Protein AF-A0A919ZW89-F1 (afdb_monomer)

pLDDT: mean 78.16, std 10.76, range [47.25, 92.56]

Solvent-accessible surface area (backbone atoms only — not comparable to full-atom values): 5852 Å² total; per-residue (Å²): 118,66,69,66,60,56,45,70,38,69,70,51,42,50,52,51,55,53,50,66,70,65,80,61,87,81,86,68,59,61,69,46,46,54,51,54,68,72,46,91,78,52,88,92,51,86,82,62,80,86,86,73,82,52,93,83,75,58,83,45,87,50,90,54,90,80,81,77,90,62,61,84,45,94,84,54,76,84,69,86,72,76,56,61,87

Mean predicted aligned error: 7.03 Å

Foldseek 3Di:
DVVLVVCPPPVNVVVVLVVLVPPDDDDAADVRVQSVLVDPSHPPSPPPDHDDQDPVNDWFQDADDDDDPDCPPPPRVPDDDGHTD

Radius of gyration: 15.3 Å; Cα contacts (8 Å, |Δi|>4): 40; chains: 1; bounding box: 31×29×38 Å

Secondary structure (DSSP, 8-state):
-HHHHHHTSHHHHHHHHHHHHTT------THHHHHHHH-TTSTT-TTPPP-PPPTTSS--B-------S-TTSTT-TT-----B-

Structure (mmCIF, N/CA/C/O backbone):
data_AF-A0A919ZW89-F1
#
_entry.id   AF-A0A919ZW89-F1
#
loop_
_atom_site.group_PDB
_atom_site.id
_atom_site.type_symbol
_atom_site.label_atom_id
_atom_site.label_alt_id
_atom_site.label_comp_id
_atom_site.label_asym_id
_atom_site.label_entity_id
_atom_site.label_seq_id
_atom_site.pdbx_PDB_ins_code
_atom_site.Cartn_x
_atom_site.Cartn_y
_atom_site.Cartn_z
_atom_site.occupancy
_atom_site.B_iso_or_equiv
_atom_site.auth_seq_id
_atom_site.auth_comp_id
_atom_site.auth_asym_id
_atom_site.auth_atom_id
_atom_site.pdbx_PDB_model_num
ATOM 1 N N . MET A 1 1 ? 13.762 -4.124 0.440 1.00 47.25 1 MET A N 1
ATOM 2 C CA . MET A 1 1 ? 13.158 -5.378 0.950 1.00 47.25 1 MET A CA 1
ATOM 3 C C . MET A 1 1 ? 13.374 -5.612 2.451 1.00 47.25 1 MET A C 1
ATOM 5 O O . MET A 1 1 ? 12.710 -6.472 3.010 1.00 47.25 1 MET A O 1
ATOM 9 N N . GLU A 1 2 ? 14.202 -4.827 3.150 1.00 55.88 2 GLU A N 1
ATOM 10 C CA . GLU A 1 2 ? 14.416 -4.978 4.605 1.00 55.88 2 GLU A CA 1
ATOM 11 C C . GLU A 1 2 ? 13.163 -4.701 5.460 1.00 55.88 2 GLU A C 1
ATOM 13 O O . GLU A 1 2 ? 12.931 -5.363 6.470 1.00 55.88 2 GLU A O 1
ATOM 18 N N . TRP A 1 3 ? 12.300 -3.779 5.024 1.00 57.00 3 TRP A N 1
ATOM 19 C CA . TRP A 1 3 ? 11.069 -3.414 5.738 1.00 57.00 3 TRP A CA 1
ATOM 20 C C . TRP A 1 3 ? 10.058 -4.565 5.865 1.00 57.00 3 TRP A C 1
ATOM 22 O O . TRP A 1 3 ? 9.401 -4.696 6.898 1.00 57.00 3 TRP A O 1
ATOM 32 N N . GLN A 1 4 ? 9.957 -5.435 4.852 1.00 61.31 4 GLN A N 1
ATOM 33 C CA . GLN A 1 4 ? 9.098 -6.625 4.920 1.00 61.31 4 GLN A CA 1
ATOM 34 C C . GLN A 1 4 ? 9.586 -7.597 6.000 1.00 61.31 4 GLN A C 1
ATOM 36 O O . GLN A 1 4 ? 8.776 -8.130 6.752 1.00 61.31 4 GLN A O 1
ATOM 41 N N . ILE A 1 5 ? 10.903 -7.765 6.134 1.00 63.94 5 ILE A N 1
ATOM 42 C CA . ILE A 1 5 ? 11.519 -8.663 7.119 1.00 63.94 5 ILE A CA 1
ATOM 43 C C . ILE A 1 5 ? 11.266 -8.149 8.545 1.00 63.94 5 ILE A C 1
ATOM 45 O O . ILE A 1 5 ? 10.854 -8.916 9.415 1.00 63.94 5 ILE A O 1
ATOM 49 N N . GLN A 1 6 ? 11.419 -6.842 8.785 1.00 72.88 6 GLN A N 1
ATOM 50 C CA . GLN A 1 6 ? 11.160 -6.245 10.103 1.00 72.88 6 GLN A CA 1
ATOM 51 C C . GLN A 1 6 ? 9.700 -6.380 10.555 1.00 72.88 6 GLN A C 1
ATOM 53 O O . GLN A 1 6 ? 9.429 -6.482 11.753 1.00 72.88 6 GLN A O 1
ATOM 58 N N . PHE A 1 7 ? 8.747 -6.414 9.622 1.00 77.44 7 PHE A N 1
ATOM 59 C CA . PHE A 1 7 ? 7.335 -6.571 9.962 1.00 77.44 7 PHE A CA 1
ATOM 60 C C . PHE A 1 7 ? 7.010 -7.929 10.597 1.00 77.44 7 PHE A C 1
ATOM 62 O O . PHE A 1 7 ? 6.118 -8.013 11.445 1.00 77.44 7 PHE A O 1
ATOM 69 N N . TYR A 1 8 ? 7.745 -8.986 10.237 1.00 80.56 8 TYR A N 1
ATOM 70 C CA . TYR A 1 8 ? 7.536 -10.319 10.806 1.00 80.56 8 TYR A CA 1
ATOM 71 C C . TYR A 1 8 ? 7.984 -10.431 12.267 1.00 80.56 8 TYR A C 1
ATOM 73 O O . TYR A 1 8 ? 7.617 -11.393 12.944 1.00 80.56 8 TYR A O 1
ATOM 81 N N . LEU A 1 9 ? 8.681 -9.422 12.805 1.00 88.25 9 LEU A N 1
ATOM 82 C CA . LEU A 1 9 ? 8.952 -9.342 14.235 1.00 88.25 9 LEU A CA 1
ATOM 83 C C . LEU A 1 9 ? 7.625 -9.250 15.016 1.00 88.25 9 LEU A C 1
ATOM 85 O O . LEU A 1 9 ? 6.859 -8.296 14.822 1.00 88.25 9 LEU A O 1
ATOM 89 N N . PRO A 1 10 ? 7.353 -10.168 15.968 1.00 88.00 10 PRO A N 1
ATOM 90 C CA . PRO A 1 10 ? 6.069 -10.227 16.673 1.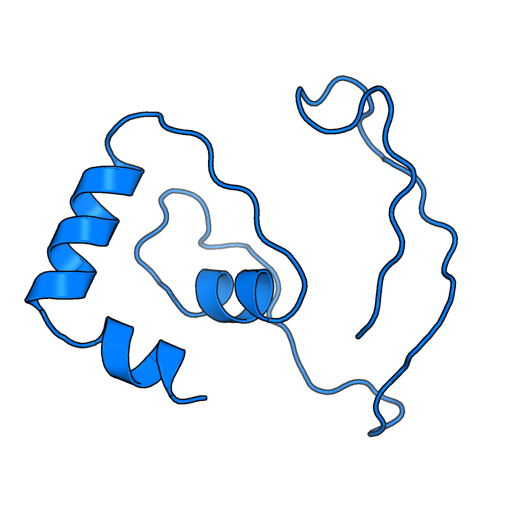00 88.00 10 PRO A CA 1
ATOM 91 C C . PRO A 1 10 ? 5.669 -8.909 17.348 1.00 88.00 10 PRO A C 1
ATOM 93 O O . PRO A 1 10 ? 4.493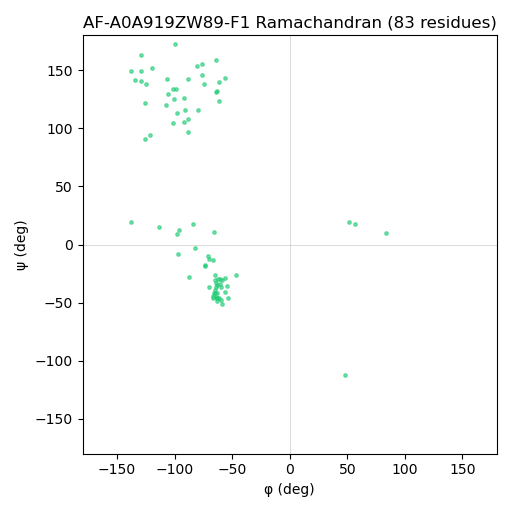 -8.532 17.362 1.00 88.00 10 PRO A O 1
ATOM 96 N N . LYS A 1 11 ? 6.657 -8.173 17.874 1.00 90.88 11 LYS A N 1
ATOM 97 C CA . LYS A 1 11 ? 6.462 -6.866 18.515 1.00 90.88 11 LYS A CA 1
ATOM 98 C C . LYS A 1 11 ? 5.919 -5.825 17.531 1.00 90.88 11 LYS A C 1
ATOM 100 O O . LYS A 1 11 ? 4.934 -5.157 17.844 1.00 90.88 11 LYS A O 1
ATOM 105 N N . ILE A 1 12 ? 6.525 -5.718 16.348 1.00 88.44 12 ILE A N 1
ATOM 106 C CA . ILE A 1 12 ? 6.118 -4.766 15.305 1.00 88.44 12 ILE A CA 1
ATOM 107 C C . ILE A 1 12 ? 4.736 -5.138 14.772 1.00 88.44 12 ILE A C 1
ATOM 109 O O . ILE A 1 12 ? 3.840 -4.291 14.753 1.00 88.44 12 ILE A O 1
ATOM 113 N N . ARG A 1 13 ? 4.506 -6.424 14.472 1.00 87.69 13 ARG A N 1
ATOM 114 C CA . ARG A 1 13 ? 3.196 -6.923 14.025 1.00 87.69 13 ARG A CA 1
ATOM 115 C C . ARG A 1 13 ? 2.084 -6.591 15.026 1.00 87.69 13 ARG A C 1
ATOM 117 O O . ARG A 1 13 ? 0.998 -6.178 14.622 1.00 87.69 13 ARG A O 1
ATOM 124 N N . LYS A 1 14 ? 2.337 -6.709 16.337 1.00 89.12 14 LYS A N 1
ATOM 125 C CA . LYS A 1 14 ? 1.362 -6.368 17.394 1.00 89.12 14 LYS A CA 1
ATOM 126 C C . LYS A 1 14 ? 1.040 -4.871 17.441 1.00 89.12 14 LYS A C 1
ATOM 128 O O . LYS A 1 14 ? -0.130 -4.516 17.592 1.00 89.12 14 LYS A O 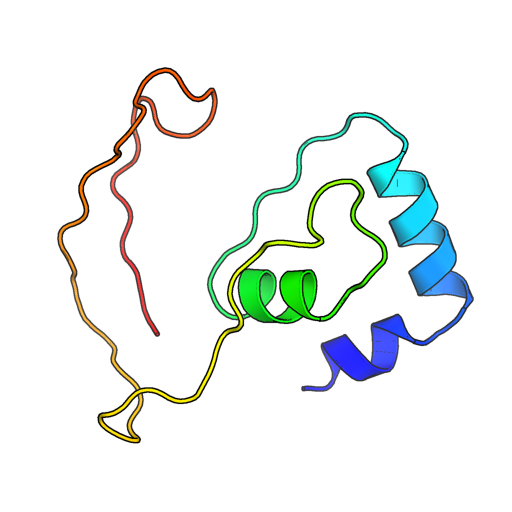1
ATOM 133 N N . ILE A 1 15 ? 2.043 -4.003 17.294 1.00 88.62 15 ILE A N 1
ATOM 134 C CA . ILE A 1 15 ? 1.849 -2.544 17.230 1.00 88.62 15 ILE A CA 1
ATOM 135 C C . ILE A 1 15 ? 0.987 -2.18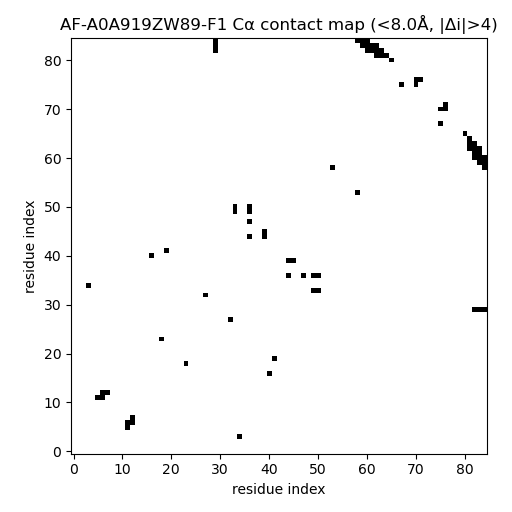6 16.018 1.00 88.62 15 ILE A C 1
ATOM 137 O O . ILE A 1 15 ? 0.008 -1.454 16.155 1.00 88.62 15 ILE A O 1
ATOM 141 N N . PHE A 1 16 ? 1.294 -2.774 14.862 1.00 87.19 16 PHE A N 1
ATOM 142 C CA . PHE A 1 16 ? 0.559 -2.541 13.624 1.00 87.19 16 PHE A CA 1
ATOM 143 C C . PHE A 1 16 ? -0.900 -3.014 13.723 1.00 87.19 16 PHE A C 1
ATOM 145 O O . PHE A 1 16 ? -1.813 -2.245 13.431 1.00 87.19 16 PHE A O 1
ATOM 152 N N . LYS A 1 17 ? -1.149 -4.223 14.264 1.00 85.69 17 LYS A N 1
ATOM 153 C CA . LYS A 1 17 ? -2.515 -4.702 14.576 1.00 85.69 17 LYS A CA 1
ATOM 154 C C . LYS A 1 17 ? -3.274 -3.716 15.453 1.00 85.69 17 LYS A C 1
ATOM 156 O O . LYS A 1 17 ? -4.448 -3.451 15.211 1.00 85.69 17 LYS A O 1
ATOM 161 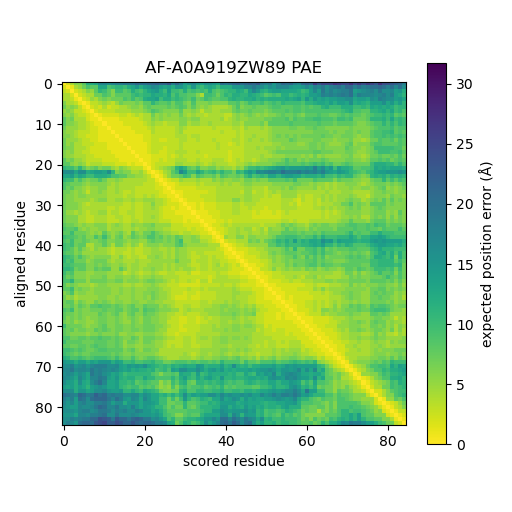N N . LYS A 1 18 ? -2.626 -3.209 16.506 1.00 88.38 18 LYS A N 1
ATOM 162 C CA . LYS A 1 18 ? -3.254 -2.265 17.435 1.00 88.38 1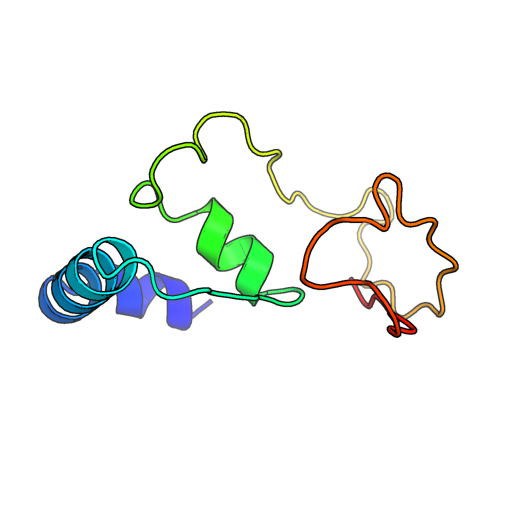8 LYS A CA 1
ATOM 163 C C . LYS A 1 18 ? -3.607 -0.964 16.719 1.00 88.38 18 LYS A C 1
ATOM 165 O O . LYS A 1 18 ? -4.719 -0.484 16.884 1.00 88.38 18 LYS A O 1
ATOM 170 N N . PHE A 1 19 ? -2.698 -0.433 15.908 1.00 87.00 19 PHE A N 1
ATOM 171 C CA . PHE A 1 19 ? -2.920 0.786 15.137 1.00 87.00 19 PHE A CA 1
ATOM 172 C C . PHE A 1 19 ? -4.114 0.656 14.182 1.00 87.00 19 PHE A C 1
ATOM 174 O O . PHE A 1 19 ? -5.018 1.489 14.222 1.00 87.00 19 PHE A O 1
ATOM 181 N N . LEU A 1 20 ? -4.199 -0.438 13.423 1.00 83.88 20 LEU A N 1
ATOM 182 C CA . LEU A 1 20 ? -5.283 -0.655 12.458 1.00 83.88 20 LEU A CA 1
ATOM 183 C C . LEU A 1 20 ? -6.666 -0.801 13.101 1.00 83.88 20 LEU A C 1
ATOM 185 O O . LEU A 1 20 ? -7.670 -0.431 12.502 1.00 83.88 20 LEU A O 1
ATOM 189 N N . LYS A 1 21 ? -6.737 -1.254 14.358 1.00 84.06 21 LYS A N 1
ATOM 190 C CA . LYS A 1 21 ? -7.996 -1.287 15.119 1.00 84.06 21 LYS A CA 1
ATOM 191 C C . LYS A 1 21 ? -8.472 0.096 15.581 1.00 84.06 21 LYS A C 1
ATOM 193 O O . LYS A 1 21 ? -9.641 0.246 15.917 1.00 84.06 21 LYS A O 1
ATOM 198 N N . THR A 1 22 ? -7.607 1.114 15.614 1.00 83.25 22 THR A N 1
ATOM 199 C CA . THR A 1 22 ? -7.914 2.417 16.247 1.00 83.25 22 THR A CA 1
ATOM 200 C C . THR A 1 22 ? -8.690 3.413 15.371 1.00 83.25 22 THR A C 1
ATOM 202 O O . THR A 1 22 ? -8.705 4.595 15.695 1.00 83.25 22 THR A O 1
ATOM 205 N N . LYS A 1 23 ? -9.342 2.977 14.277 1.00 67.19 23 LYS A N 1
ATOM 206 C CA . LYS A 1 23 ? -10.041 3.847 13.294 1.00 67.19 23 LYS A CA 1
ATOM 207 C C . LYS A 1 23 ? -9.181 5.006 12.751 1.00 67.19 23 LYS A C 1
ATOM 209 O O . LYS A 1 23 ? -9.706 5.989 12.236 1.00 67.19 23 LYS A O 1
ATOM 214 N N . LYS A 1 24 ? -7.855 4.905 12.872 1.00 75.31 24 LYS A N 1
ATOM 215 C CA . LYS A 1 24 ? -6.913 5.876 12.315 1.00 75.31 24 LYS A CA 1
ATOM 216 C C . LYS A 1 24 ? -6.807 5.664 10.817 1.00 75.31 24 LYS A C 1
ATOM 218 O O . LYS A 1 24 ? -6.865 4.528 10.346 1.00 75.31 24 LYS A O 1
ATOM 223 N N . VAL A 1 25 ? -6.627 6.754 10.082 1.00 76.06 25 VAL A N 1
ATOM 224 C CA . VAL A 1 25 ? -6.473 6.665 8.636 1.00 76.06 25 VAL A CA 1
ATOM 225 C C . VAL A 1 25 ? -5.012 6.459 8.258 1.00 76.06 25 VAL A C 1
ATOM 227 O O . VAL A 1 25 ? -4.116 7.008 8.896 1.00 76.06 25 VAL A O 1
ATOM 230 N N . CYS A 1 26 ? -4.788 5.649 7.226 1.00 79.50 26 CYS A N 1
ATOM 231 C CA . CYS A 1 26 ? -3.471 5.328 6.694 1.00 79.50 26 CYS A CA 1
ATOM 232 C C . CYS A 1 26 ? -3.451 5.664 5.205 1.00 79.50 26 CYS A C 1
ATOM 234 O O . CYS A 1 26 ? -4.405 5.342 4.497 1.00 79.50 26 CYS A O 1
ATOM 236 N N . PHE A 1 27 ? -2.358 6.252 4.730 1.00 80.75 27 PHE A N 1
ATOM 237 C CA . PHE A 1 27 ? -2.132 6.503 3.314 1.00 80.75 27 PHE A CA 1
ATOM 238 C C . PHE A 1 27 ? -0.708 6.096 2.950 1.00 80.75 27 PHE A C 1
ATOM 240 O O . PHE A 1 27 ? 0.211 6.268 3.751 1.00 80.75 27 PHE A O 1
ATOM 247 N N . TRP A 1 28 ? -0.542 5.510 1.769 1.00 81.12 28 TRP A N 1
ATOM 248 C CA . TRP A 1 28 ? 0.691 4.849 1.354 1.00 81.12 28 TRP A CA 1
ATOM 249 C C . TRP A 1 28 ? 0.998 5.201 -0.098 1.00 81.12 28 TRP A C 1
ATOM 251 O O . TRP A 1 28 ? 0.082 5.395 -0.894 1.00 81.12 28 TRP A O 1
ATOM 261 N N . PHE A 1 29 ? 2.284 5.242 -0.444 1.00 83.75 29 PHE A N 1
ATOM 262 C CA . PHE A 1 29 ? 2.752 5.534 -1.798 1.00 83.75 29 PHE A CA 1
ATOM 263 C C . PHE A 1 29 ? 3.751 4.475 -2.263 1.00 83.75 29 PHE A C 1
ATOM 265 O O . PHE A 1 29 ? 4.600 4.047 -1.478 1.00 83.75 29 PHE A O 1
ATOM 272 N N . CYS A 1 30 ? 3.673 4.088 -3.541 1.00 85.31 30 CYS A N 1
ATOM 273 C CA . CYS A 1 30 ? 4.630 3.206 -4.224 1.00 85.31 30 CYS A CA 1
ATOM 274 C C . CYS A 1 30 ? 4.955 1.933 -3.402 1.00 85.31 30 CYS A C 1
ATOM 276 O O . CYS A 1 30 ? 4.064 1.119 -3.153 1.00 85.31 30 CYS A O 1
ATOM 278 N N . ASN A 1 31 ? 6.189 1.788 -2.907 1.00 84.94 31 ASN A N 1
ATOM 279 C CA . ASN A 1 31 ? 6.632 0.660 -2.075 1.00 84.94 31 ASN A CA 1
ATOM 280 C C . ASN A 1 31 ? 5.789 0.459 -0.805 1.00 84.94 31 ASN A C 1
ATOM 282 O O . ASN A 1 31 ? 5.652 -0.664 -0.322 1.00 84.94 31 ASN A O 1
ATOM 286 N N . GLY A 1 32 ? 5.200 1.529 -0.267 1.00 83.81 32 GLY A N 1
ATOM 287 C CA . GLY A 1 32 ? 4.252 1.440 0.840 1.00 83.81 32 GLY A CA 1
ATOM 288 C C . GLY A 1 32 ? 2.998 0.656 0.454 1.00 83.81 32 GLY A C 1
ATOM 289 O O . GLY A 1 32 ? 2.561 -0.199 1.219 1.00 83.81 32 GLY A O 1
ATOM 290 N N . CYS A 1 33 ? 2.462 0.877 -0.751 1.00 83.88 33 CYS A N 1
ATOM 291 C CA . CYS A 1 33 ? 1.317 0.124 -1.271 1.00 83.88 33 CYS A CA 1
ATOM 292 C C . CYS A 1 33 ? 1.666 -1.358 -1.468 1.00 83.88 33 CYS A C 1
ATOM 294 O O . CYS A 1 33 ? 0.883 -2.229 -1.091 1.00 83.88 33 CYS A O 1
ATOM 296 N N . GLN A 1 34 ? 2.864 -1.644 -1.991 1.00 83.06 34 GLN A N 1
ATOM 297 C CA . GLN A 1 34 ? 3.364 -3.013 -2.181 1.00 83.06 34 GLN A CA 1
ATOM 298 C C . GLN A 1 34 ? 3.526 -3.752 -0.845 1.00 83.06 34 GLN A C 1
ATOM 300 O O . GLN A 1 34 ? 3.071 -4.888 -0.683 1.00 83.06 34 GLN A O 1
ATOM 305 N N . PHE A 1 35 ? 4.130 -3.088 0.146 1.00 84.06 35 PHE A N 1
ATOM 306 C CA . PHE A 1 35 ? 4.263 -3.624 1.497 1.00 84.06 35 PHE A CA 1
ATOM 307 C C . PHE A 1 35 ? 2.892 -3.929 2.101 1.00 84.06 35 PHE A C 1
ATOM 309 O O . PHE A 1 35 ? 2.656 -5.042 2.562 1.00 84.06 35 PHE A O 1
ATOM 316 N N . TYR A 1 36 ? 1.979 -2.959 2.055 1.00 78.69 36 TYR A N 1
ATOM 317 C CA . TYR A 1 36 ? 0.671 -3.058 2.692 1.00 78.69 36 TYR A CA 1
ATOM 318 C C . TYR A 1 36 ? -0.178 -4.178 2.071 1.00 78.69 36 TYR A C 1
ATOM 320 O O . TYR A 1 36 ? -0.819 -4.925 2.801 1.00 78.69 36 TYR A O 1
ATOM 328 N N . ARG A 1 37 ? -0.085 -4.401 0.752 1.00 78.00 37 ARG A N 1
ATOM 329 C CA . ARG A 1 37 ? -0.695 -5.562 0.078 1.00 78.00 37 ARG A CA 1
ATOM 330 C C . ARG A 1 37 ? -0.166 -6.909 0.586 1.00 78.00 37 ARG A C 1
ATOM 332 O O . ARG A 1 37 ? -0.921 -7.870 0.645 1.00 78.00 37 ARG A O 1
ATOM 339 N N . THR A 1 38 ? 1.108 -6.995 0.960 1.00 74.06 38 THR A N 1
ATOM 340 C CA . THR A 1 38 ? 1.709 -8.248 1.463 1.00 74.06 38 THR A CA 1
ATOM 341 C C . THR A 1 38 ? 1.230 -8.581 2.885 1.00 74.06 38 THR A C 1
ATOM 343 O O . THR A 1 38 ? 1.367 -9.703 3.366 1.00 74.06 38 THR A O 1
ATOM 346 N N . VAL A 1 39 ? 0.682 -7.597 3.599 1.00 75.88 39 VAL A N 1
ATOM 347 C CA . VAL A 1 39 ? 0.286 -7.740 4.993 1.00 75.88 39 VAL A CA 1
ATOM 348 C C . VAL A 1 39 ? -1.184 -8.175 5.088 1.00 75.88 39 VAL A C 1
ATOM 350 O O . VAL A 1 39 ? -2.093 -7.361 4.991 1.00 75.88 39 VAL A O 1
ATOM 353 N N . GLU A 1 40 ? -1.426 -9.446 5.420 1.00 72.56 40 GLU A N 1
ATOM 354 C CA . GLU A 1 40 ? -2.766 -10.063 5.608 1.00 72.56 40 GLU A CA 1
ATOM 355 C C . GLU A 1 40 ? -3.586 -9.517 6.800 1.00 72.56 40 GLU A C 1
ATOM 357 O O . GLU A 1 40 ? -4.550 -10.113 7.270 1.00 72.56 40 GLU A O 1
ATOM 362 N N . ILE A 1 41 ? -3.145 -8.421 7.402 1.00 76.94 41 ILE A N 1
ATOM 363 C CA . ILE A 1 41 ? -3.616 -7.955 8.707 1.00 76.94 41 ILE A CA 1
ATOM 364 C C . ILE A 1 41 ? -4.708 -6.889 8.603 1.00 76.94 41 ILE A C 1
ATOM 366 O O . ILE A 1 41 ? -5.249 -6.460 9.625 1.00 76.94 41 ILE A O 1
ATOM 370 N N . ILE A 1 42 ? -4.958 -6.425 7.381 1.00 80.62 42 ILE A N 1
ATOM 371 C CA . ILE A 1 42 ? -5.819 -5.298 7.058 1.00 80.62 42 ILE A CA 1
ATOM 372 C C . ILE A 1 42 ? -7.229 -5.844 6.824 1.00 80.62 42 ILE A C 1
ATOM 374 O O . ILE A 1 42 ? -7.427 -6.600 5.874 1.00 80.62 42 ILE A O 1
ATOM 378 N N . PRO A 1 43 ? -8.212 -5.482 7.662 1.00 77.12 43 PRO A N 1
ATOM 379 C CA . PRO A 1 43 ? -9.584 -5.942 7.474 1.00 77.12 43 PRO A CA 1
ATOM 380 C C . PRO A 1 43 ? -10.168 -5.411 6.155 1.00 77.12 43 PRO A C 1
ATOM 382 O O . PRO A 1 43 ? -10.087 -4.206 5.910 1.00 77.12 43 PRO A O 1
ATOM 385 N N . GLY A 1 44 ? -10.774 -6.276 5.333 1.00 80.69 44 GLY A N 1
ATOM 386 C CA . GLY A 1 44 ? -11.433 -5.872 4.082 1.00 80.69 44 GLY A CA 1
ATOM 387 C C . GLY A 1 44 ? -10.498 -5.726 2.873 1.00 80.69 44 GLY A C 1
ATOM 388 O O . GLY A 1 44 ? -10.904 -5.180 1.846 1.00 80.69 44 GLY A O 1
ATOM 389 N N . ALA A 1 45 ? -9.238 -6.155 2.994 1.00 83.00 45 ALA A N 1
ATOM 390 C CA . ALA A 1 45 ? -8.234 -6.087 1.930 1.00 83.00 45 ALA A CA 1
ATOM 391 C C . ALA A 1 45 ? -8.070 -7.405 1.145 1.00 83.00 45 ALA A C 1
ATOM 393 O O . ALA A 1 45 ? -7.149 -7.526 0.333 1.00 83.00 45 ALA A O 1
ATOM 394 N N . GLU A 1 46 ? -8.949 -8.390 1.361 1.00 83.06 46 GLU A N 1
ATOM 395 C CA . GLU A 1 46 ? -8.831 -9.740 0.792 1.00 83.06 46 GLU A CA 1
ATOM 396 C C . GLU A 1 46 ? -8.812 -9.712 -0.749 1.00 83.06 46 GLU A C 1
ATOM 398 O O . GLU A 1 46 ? -8.037 -10.426 -1.382 1.00 83.06 46 GLU A O 1
ATOM 403 N N . ASN A 1 47 ? -9.589 -8.807 -1.354 1.00 85.06 47 ASN A N 1
ATOM 404 C CA . ASN A 1 47 ? -9.778 -8.712 -2.807 1.00 85.06 47 ASN A CA 1
ATOM 405 C C . ASN A 1 47 ? -8.873 -7.689 -3.510 1.00 85.06 47 ASN A C 1
ATOM 407 O O . ASN A 1 47 ? -9.133 -7.325 -4.655 1.00 85.06 47 ASN A O 1
ATOM 411 N N . TRP A 1 48 ? -7.840 -7.159 -2.850 1.00 84.81 48 TRP A N 1
ATOM 412 C CA . TRP A 1 48 ? -6.947 -6.209 -3.524 1.00 84.81 48 TRP A CA 1
ATOM 413 C C . TRP A 1 48 ? -6.192 -6.874 -4.700 1.00 84.81 48 TRP A C 1
ATOM 415 O O . TRP A 1 48 ? -6.081 -8.102 -4.747 1.00 84.81 48 TRP A O 1
ATOM 425 N N . PRO A 1 49 ? -5.680 -6.107 -5.674 1.00 83.31 49 PRO A N 1
ATOM 426 C CA . PRO A 1 49 ? -4.796 -6.640 -6.710 1.00 83.31 49 PRO A CA 1
ATOM 427 C C . PRO A 1 49 ? -3.379 -6.882 -6.163 1.00 83.31 49 PRO A C 1
ATOM 429 O O . PRO A 1 49 ? -2.964 -6.252 -5.186 1.00 83.31 49 PRO A O 1
ATOM 432 N N . SER A 1 50 ? -2.620 -7.796 -6.778 1.00 83.00 50 SER A N 1
ATOM 433 C CA . SER A 1 50 ? -1.176 -7.904 -6.529 1.00 83.00 50 SER A CA 1
ATOM 434 C C . SER A 1 50 ? -0.400 -6.855 -7.330 1.00 83.00 50 SER A C 1
ATOM 436 O O . SER A 1 50 ? -0.859 -6.365 -8.362 1.00 83.00 50 SER A O 1
ATOM 438 N N . PHE A 1 51 ? 0.774 -6.486 -6.820 1.00 84.56 51 PHE A N 1
ATOM 439 C CA . PHE A 1 51 ? 1.726 -5.648 -7.539 1.00 84.56 51 PHE A CA 1
ATOM 440 C C . PHE A 1 51 ? 2.811 -6.555 -8.105 1.00 84.56 51 PHE A C 1
ATOM 442 O O . PHE A 1 51 ? 3.663 -7.033 -7.360 1.00 84.56 51 PHE A O 1
ATOM 449 N N . GLU A 1 52 ? 2.749 -6.790 -9.409 1.00 87.31 52 GLU A N 1
ATOM 450 C CA . GLU A 1 52 ? 3.717 -7.604 -10.138 1.00 87.31 52 GLU A CA 1
ATOM 451 C C . GLU A 1 52 ? 4.733 -6.725 -10.866 1.00 87.31 52 GLU A C 1
ATOM 453 O O . GLU A 1 52 ? 4.610 -5.499 -10.932 1.00 87.31 52 GLU A O 1
ATOM 458 N N . LYS A 1 53 ? 5.750 -7.365 -11.441 1.00 88.62 53 LYS A N 1
ATOM 459 C CA . LYS A 1 53 ? 6.711 -6.675 -12.296 1.00 88.62 53 LYS A CA 1
ATOM 460 C C . LYS A 1 53 ? 6.006 -6.076 -13.519 1.00 88.62 53 LYS A C 1
ATOM 462 O O . LYS A 1 53 ? 5.161 -6.723 -14.137 1.00 88.62 53 LYS A O 1
ATOM 467 N N . ASN A 1 54 ? 6.409 -4.864 -13.895 1.00 88.69 54 ASN A N 1
ATOM 468 C CA . ASN A 1 54 ? 5.924 -4.206 -15.105 1.00 88.69 54 ASN A CA 1
ATOM 469 C C . ASN A 1 54 ? 6.172 -5.085 -16.340 1.00 88.69 54 ASN A C 1
ATOM 471 O O . ASN A 1 54 ? 7.236 -5.695 -16.469 1.00 88.69 54 ASN A O 1
ATOM 475 N N . LEU A 1 55 ? 5.232 -5.078 -17.291 1.00 91.69 55 LEU A N 1
ATOM 476 C CA . LEU A 1 55 ? 5.370 -5.794 -18.569 1.00 91.69 55 LEU A CA 1
ATOM 477 C C . LEU A 1 55 ? 6.602 -5.339 -19.368 1.00 91.69 55 LEU A C 1
ATOM 479 O O . LEU A 1 55 ? 7.215 -6.136 -20.071 1.00 91.69 55 LEU A O 1
ATOM 483 N N . SER A 1 56 ? 7.000 -4.072 -19.216 1.00 92.56 56 SER A N 1
ATOM 484 C CA . SER A 1 56 ? 8.223 -3.510 -19.801 1.00 92.56 56 SER A CA 1
ATOM 485 C C . SER A 1 56 ? 9.508 -4.101 -19.215 1.00 92.56 56 SER A C 1
ATOM 487 O O . SER A 1 56 ? 10.582 -3.910 -19.779 1.00 92.56 56 SER A O 1
ATOM 489 N N . ASN A 1 57 ? 9.422 -4.823 -18.091 1.00 90.69 57 ASN A N 1
ATOM 490 C CA . ASN A 1 57 ? 10.549 -5.356 -17.330 1.00 90.69 57 ASN A CA 1
ATOM 491 C C . ASN A 1 57 ? 11.566 -4.297 -16.864 1.00 90.69 57 ASN A C 1
ATOM 493 O O . ASN A 1 57 ? 12.677 -4.656 -16.466 1.00 90.69 57 ASN A O 1
ATOM 497 N N . GLN A 1 58 ? 11.178 -3.021 -16.867 1.00 89.88 58 GLN A N 1
ATOM 498 C CA . GLN A 1 58 ? 12.013 -1.878 -16.513 1.00 89.88 58 GLN A CA 1
ATOM 499 C C . GLN A 1 58 ? 11.317 -0.988 -15.479 1.00 89.88 58 GLN A C 1
ATOM 501 O O . GLN A 1 58 ? 10.106 -1.076 -15.259 1.00 89.88 58 GLN A O 1
ATOM 506 N N . TYR A 1 59 ? 12.116 -0.137 -14.840 1.00 88.56 59 TYR A N 1
ATOM 507 C CA . TYR A 1 59 ? 11.628 0.938 -13.984 1.00 88.56 59 TYR A CA 1
ATOM 508 C C . TYR A 1 59 ? 11.044 2.074 -14.835 1.00 88.56 59 TYR A C 1
ATOM 510 O O . TYR A 1 59 ? 11.632 2.452 -15.850 1.00 88.56 59 TYR A O 1
ATOM 518 N N . GLU A 1 60 ? 9.909 2.633 -14.424 1.00 85.94 60 GLU A N 1
ATOM 519 C CA . GLU A 1 60 ? 9.155 3.648 -15.153 1.00 85.94 60 GLU A CA 1
ATOM 520 C C . GLU A 1 60 ? 8.996 4.935 -14.324 1.00 85.94 60 GLU A C 1
ATOM 522 O O . GLU A 1 60 ? 8.038 5.144 -13.577 1.00 85.94 60 GLU A O 1
ATOM 527 N N . CYS A 1 61 ? 9.914 5.880 -14.540 1.00 88.62 61 CYS A N 1
ATOM 528 C CA . CYS A 1 61 ? 9.773 7.248 -14.043 1.00 88.62 61 CYS A CA 1
ATOM 529 C C . CYS A 1 61 ? 9.022 8.099 -15.071 1.00 88.62 61 CYS A C 1
ATOM 531 O O . CYS A 1 61 ? 9.604 8.566 -16.052 1.00 88.62 61 CYS A O 1
ATOM 533 N N . ARG A 1 62 ? 7.709 8.258 -14.885 1.00 84.12 62 ARG A N 1
ATOM 534 C CA . ARG A 1 62 ? 6.833 8.966 -15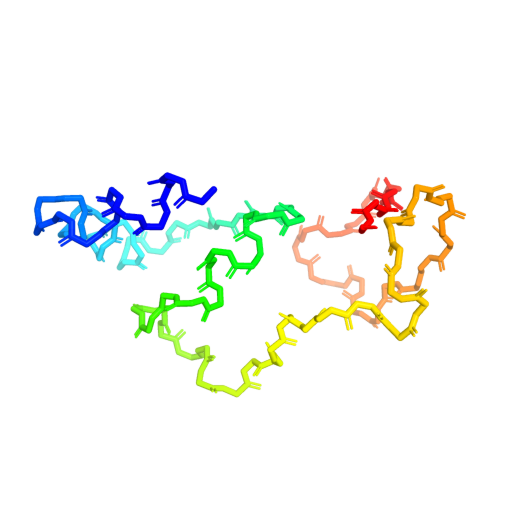.826 1.00 84.12 62 ARG A CA 1
ATOM 535 C C . ARG A 1 62 ? 5.988 10.010 -15.111 1.00 84.12 62 ARG A C 1
ATOM 537 O O . ARG A 1 62 ? 5.581 9.828 -13.972 1.00 84.12 62 ARG A O 1
ATOM 544 N N . LEU A 1 63 ? 5.658 11.084 -15.820 1.00 84.62 63 LEU A N 1
ATOM 545 C CA . LEU A 1 63 ? 4.552 11.951 -15.434 1.00 84.62 63 LEU A CA 1
ATOM 546 C C . LEU A 1 63 ? 3.283 11.395 -16.080 1.00 84.62 63 LEU A C 1
ATOM 548 O O . LEU A 1 63 ? 3.123 11.470 -17.296 1.00 84.62 63 LEU A O 1
ATOM 552 N N . VAL A 1 64 ? 2.406 10.805 -15.271 1.00 83.00 64 VAL A N 1
ATOM 553 C CA . VAL A 1 64 ? 1.160 10.195 -15.750 1.00 83.00 64 VAL A CA 1
ATOM 554 C C . VAL A 1 64 ? -0.048 11.041 -15.374 1.00 83.00 64 VAL A C 1
ATOM 556 O O . VAL A 1 64 ? -0.117 11.604 -14.282 1.00 83.00 64 VAL A O 1
ATOM 559 N N . GLN A 1 65 ? -1.018 11.113 -16.281 1.00 83.69 65 GLN A N 1
ATOM 560 C CA . GLN A 1 65 ? -2.316 11.719 -16.017 1.00 83.69 65 GLN A CA 1
ATOM 561 C C . GLN A 1 65 ? -3.281 10.638 -15.535 1.00 83.69 65 GLN A C 1
ATOM 563 O O . GLN A 1 65 ? -3.482 9.630 -16.210 1.00 83.69 65 GLN A O 1
ATOM 568 N N . LEU A 1 66 ? -3.895 10.862 -14.377 1.00 82.44 66 LEU A N 1
ATOM 569 C CA . LEU A 1 66 ? -4.871 9.950 -13.787 1.00 82.44 66 LEU A CA 1
ATOM 570 C C . LEU A 1 66 ? -6.222 10.642 -13.628 1.00 82.44 66 LEU A C 1
ATOM 572 O O . LEU A 1 66 ? -6.299 11.857 -13.440 1.00 82.44 66 LEU A O 1
ATOM 576 N N . LYS A 1 67 ? -7.289 9.844 -13.670 1.00 81.62 67 LYS A N 1
ATOM 577 C CA . LYS A 1 67 ? -8.648 10.271 -13.342 1.00 81.62 67 LYS A CA 1
ATOM 578 C C . LYS A 1 67 ? -9.029 9.700 -11.980 1.00 81.62 67 LYS A C 1
ATOM 580 O O . LYS A 1 67 ? -8.905 8.501 -11.758 1.00 81.62 67 LYS A O 1
ATOM 585 N N . ILE A 1 68 ? -9.525 10.552 -11.089 1.00 82.81 68 ILE A N 1
ATOM 586 C CA . ILE A 1 68 ? -10.127 10.110 -9.829 1.00 82.81 68 ILE A CA 1
ATOM 587 C C . ILE A 1 68 ? -11.553 9.652 -10.141 1.00 82.81 68 ILE A C 1
ATOM 589 O O . ILE A 1 68 ? -12.376 10.456 -10.577 1.00 82.81 68 ILE A O 1
ATOM 593 N N . GLU A 1 69 ? -11.846 8.367 -9.943 1.00 80.62 69 GLU A N 1
ATOM 594 C CA . GLU A 1 69 ? -13.177 7.821 -10.240 1.00 80.62 69 GLU A CA 1
ATOM 595 C C . GLU A 1 69 ? -14.250 8.308 -9.259 1.00 80.62 69 GLU A C 1
ATOM 597 O O . GLU A 1 69 ? -15.373 8.581 -9.675 1.00 80.62 69 GLU A O 1
ATOM 602 N N . ASN A 1 70 ? -13.910 8.473 -7.974 1.00 79.38 70 ASN A N 1
ATOM 603 C CA . ASN A 1 70 ? -14.840 8.953 -6.951 1.00 79.38 70 ASN A CA 1
ATOM 604 C C . ASN A 1 70 ? -14.279 10.175 -6.192 1.00 79.38 70 ASN A C 1
ATOM 606 O O . ASN A 1 70 ? -13.602 10.019 -5.173 1.00 79.38 70 ASN A O 1
ATOM 610 N N . PRO A 1 71 ? -14.563 11.406 -6.654 1.00 65.38 71 PRO A N 1
ATOM 611 C CA . PRO A 1 71 ? -14.005 12.633 -6.077 1.00 65.38 71 PRO A CA 1
ATOM 612 C C . PRO A 1 71 ? -14.556 12.967 -4.680 1.00 65.38 71 PRO A C 1
ATOM 614 O O . PRO A 1 71 ? -13.993 13.807 -3.981 1.00 65.38 71 PRO A O 1
ATOM 617 N N . ASN A 1 72 ? -15.631 12.299 -4.245 1.00 66.25 72 ASN A N 1
ATOM 618 C CA . ASN A 1 72 ? -16.210 12.480 -2.912 1.00 66.25 72 ASN A CA 1
ATOM 619 C C . ASN A 1 72 ? -15.480 11.678 -1.824 1.00 66.25 72 ASN A C 1
ATOM 621 O O . ASN A 1 72 ? -15.815 11.804 -0.645 1.00 66.25 72 ASN A O 1
ATOM 625 N N . GLN A 1 73 ? -14.472 10.873 -2.180 1.00 69.88 73 GLN A N 1
ATOM 626 C CA . GLN A 1 73 ? -13.577 10.298 -1.183 1.00 69.88 73 GLN A CA 1
ATOM 627 C C . GLN A 1 73 ? -12.802 11.405 -0.465 1.00 69.88 73 GLN A C 1
ATOM 629 O O . GLN A 1 73 ? -12.201 12.278 -1.087 1.00 69.88 73 GLN A O 1
ATOM 634 N N . PHE A 1 74 ? -12.779 11.308 0.867 1.00 67.56 74 PHE A N 1
ATOM 635 C CA . PHE A 1 74 ? -12.158 12.256 1.800 1.00 67.56 74 PHE A CA 1
ATOM 636 C C . PHE A 1 74 ? -10.734 12.704 1.412 1.00 67.56 74 PHE A C 1
ATOM 638 O O . PHE A 1 74 ? -10.327 13.804 1.765 1.00 67.56 74 PHE A O 1
ATOM 645 N N . PHE A 1 75 ? -9.988 11.881 0.668 1.00 68.44 75 PHE A N 1
ATOM 646 C CA . PHE A 1 75 ? -8.570 12.094 0.377 1.00 68.44 75 PHE A CA 1
ATOM 647 C C . PHE A 1 75 ? -8.241 12.946 -0.851 1.00 68.44 75 PHE A C 1
ATOM 649 O O . PHE A 1 75 ? -7.179 13.559 -0.866 1.00 68.44 75 PHE A O 1
ATOM 656 N N . PHE A 1 76 ? -9.091 12.998 -1.879 1.00 69.69 76 PHE A N 1
ATOM 657 C CA . PHE A 1 76 ? -8.641 13.421 -3.217 1.00 69.69 76 PHE A CA 1
ATOM 658 C C . PHE A 1 76 ? -9.220 14.750 -3.722 1.00 69.69 76 PHE A C 1
ATOM 660 O O . PHE A 1 76 ? -9.087 15.056 -4.904 1.00 69.69 76 PHE A O 1
ATOM 667 N N . LYS A 1 77 ? -9.825 15.569 -2.853 1.00 66.19 77 LYS A N 1
ATOM 668 C CA . LYS A 1 77 ? -10.517 16.804 -3.272 1.00 66.19 77 LYS A CA 1
ATOM 669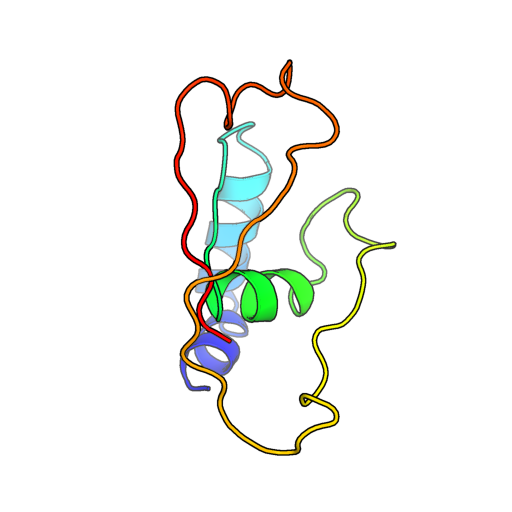 C C . LYS A 1 77 ? -9.635 17.842 -3.987 1.00 66.19 77 LYS A C 1
ATOM 671 O O . LYS A 1 77 ? -10.156 18.567 -4.823 1.00 66.19 77 LYS A O 1
ATOM 676 N N . GLU A 1 78 ? -8.334 17.916 -3.691 1.00 64.06 78 GLU A N 1
ATOM 677 C CA . GLU A 1 78 ? -7.457 19.004 -4.185 1.00 64.06 78 GLU A CA 1
ATOM 678 C C . GLU A 1 78 ? -6.072 18.530 -4.670 1.00 64.06 78 GLU A C 1
ATOM 680 O O . GLU A 1 78 ? -5.117 19.302 -4.739 1.00 64.06 78 GLU A O 1
ATOM 685 N N . TRP A 1 79 ? -5.916 17.243 -4.989 1.00 65.25 79 TRP A N 1
ATOM 686 C CA . TRP A 1 79 ? -4.591 16.652 -5.203 1.00 65.25 79 TRP A CA 1
ATOM 687 C C . TRP A 1 79 ? -4.220 16.538 -6.685 1.00 65.25 79 TRP A C 1
ATOM 689 O O . TRP A 1 79 ? -4.981 16.011 -7.493 1.00 65.25 79 TRP A O 1
ATOM 699 N N . LYS A 1 80 ? -2.990 16.947 -7.024 1.00 56.50 80 LYS A N 1
ATOM 700 C CA . LYS A 1 80 ? -2.300 16.545 -8.261 1.00 56.50 80 LYS A CA 1
ATOM 701 C C . LYS A 1 80 ? -1.357 15.394 -7.922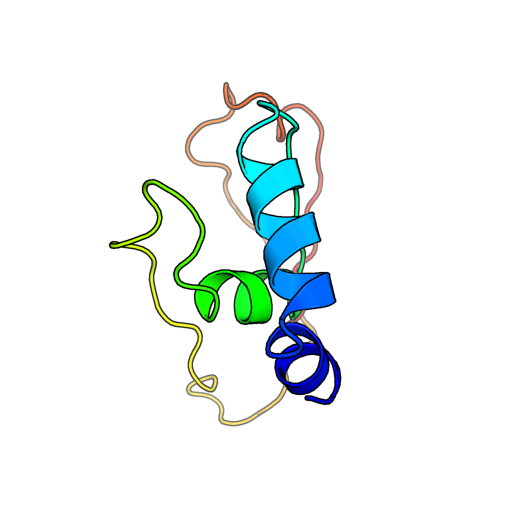 1.00 56.50 80 LYS A C 1
ATOM 703 O O . LYS A 1 80 ? -0.409 15.584 -7.166 1.00 56.50 80 LYS A O 1
ATOM 708 N N . ILE A 1 81 ? -1.633 14.201 -8.442 1.00 61.69 81 ILE A N 1
ATOM 709 C CA . ILE A 1 81 ? -0.880 12.988 -8.103 1.00 61.69 81 ILE A CA 1
ATOM 710 C C . ILE A 1 81 ? 0.117 12.684 -9.220 1.00 61.69 81 ILE A C 1
ATOM 712 O O . ILE A 1 81 ? -0.276 12.550 -10.375 1.00 61.69 81 ILE A O 1
ATOM 716 N N . VAL A 1 82 ? 1.395 12.545 -8.867 1.00 56.62 82 VAL A N 1
ATOM 717 C CA . VAL A 1 82 ? 2.451 12.056 -9.763 1.00 56.62 82 VAL A CA 1
ATOM 718 C C . VAL A 1 82 ? 2.821 10.645 -9.317 1.00 56.62 82 VAL A C 1
ATOM 720 O O . VAL A 1 82 ? 3.212 10.445 -8.168 1.00 56.62 82 VAL A O 1
ATOM 723 N N . PHE A 1 83 ? 2.665 9.666 -10.207 1.00 59.28 83 PHE A N 1
ATOM 724 C CA . PHE A 1 83 ? 3.023 8.273 -9.942 1.00 59.28 83 PHE A CA 1
ATOM 725 C C . PHE A 1 83 ? 4.362 7.929 -10.582 1.00 59.28 83 PHE A C 1
ATOM 727 O O . PHE A 1 83 ? 4.584 8.216 -11.751 1.00 59.28 83 PHE A O 1
ATOM 734 N N . CYS A 1 84 ? 5.217 7.267 -9.812 1.00 49.22 84 CYS A N 1
ATOM 735 C CA . CYS A 1 84 ? 6.478 6.705 -10.268 1.00 49.22 84 CYS A CA 1
ATOM 736 C C . CYS A 1 84 ? 6.477 5.221 -9.876 1.00 49.22 84 CYS A C 1
ATOM 738 O O . CYS A 1 84 ? 6.260 4.917 -8.694 1.00 49.22 84 CYS A O 1
ATOM 740 N N . GLN A 1 85 ? 6.624 4.319 -10.851 1.00 55.75 85 GLN A N 1
ATOM 741 C CA . GLN A 1 85 ? 6.605 2.865 -10.644 1.00 55.75 85 GLN A CA 1
ATOM 742 C C . GLN A 1 85 ? 7.925 2.234 -11.055 1.00 55.75 85 GLN A C 1
ATOM 744 O O . GLN A 1 85 ? 8.338 2.419 -12.215 1.00 55.75 85 GLN A O 1
#

Sequence (85 aa):
MEWQIQFYLPKIRKIFKKFLKTKKVCFWFCNGCQFYRTVEIIPGAENWPSFEKNLSNQYECRLVQLKIENPNQFFFKEWKIVFCQ